Protein AF-A0A2W0H6X9-F1 (afdb_monomer)

Radius of gyration: 10.46 Å; Cα contacts (8 Å, |Δi|>4): 60; chains: 1; bounding box: 23×24×19 Å

pLDDT: mean 77.48, std 9.01, range [48.22, 87.38]

Sequence (63 aa):
MASVAEQLKQVMDNRNLTPEQVAEKSGLSADVLRNLDGHMDVAVLERISASLNVTFRIGSSSI

Nearest PDB structures (foldseek):
  4pu8-assembly1_B  TM=7.849E-01  e=1.032E-02  Shewanella oneidensis MR-1
  1b0n-assembly1_A  TM=8.446E-01  e=1.507E-02  Bacillus subtilis
  7t5u-assembly1_A  TM=7.584E-01  e=8.536E-03  Escherichia coli
  6cf1-assembly1_B  TM=8.801E-01  e=1.136E-01  Proteus vulgaris
  1rzs-assembly1_A  TM=7.227E-01  e=4.553E-01  Lederbergvirus P22

Mean predicted aligned error: 5.69 Å

Foldseek 3Di:
DDQLLNVVVVLCVVVVHDLCRLCVLLVHHSVLNVPSPDDRDVVSVVSSCVSSVHWTDDPPDID

Organism: NCBI:txid2045244

Secondary structure (DSSP, 8-state):
---HHHHHHHHHHHTT--HHHHHHHHT--HHHHHTTTT---HHHHHHHHHHHT---EETTEE-

InterPro domains:
  IPR001387 Cro/C1-type, helix-turn-helix domain [cd00093] (5-56)
  IPR010982 Lambda repressor-like, DNA-binding domain superfamily [G3DSA:1.10.260.40] (2-57)
  IPR010982 Lambda repressor-like, DNA-binding domain superfamily [SSF47413] (3-56)

Structure (mmCIF, N/CA/C/O backbone):
data_AF-A0A2W0H6X9-F1
#
_entry.id   AF-A0A2W0H6X9-F1
#
loop_
_atom_site.group_PDB
_atom_site.id
_atom_site.type_symbol
_atom_site.label_atom_id
_atom_site.label_alt_id
_atom_site.label_comp_id
_atom_site.label_asym_id
_atom_site.label_entity_id
_atom_site.label_seq_id
_atom_site.pdbx_PDB_ins_code
_atom_site.Cartn_x
_atom_site.Cartn_y
_atom_site.Cartn_z
_atom_site.occupancy
_atom_site.B_iso_or_equiv
_atom_site.auth_seq_id
_atom_site.auth_comp_id
_atom_site.auth_asym_id
_atom_site.auth_atom_id
_atom_site.pdbx_PDB_model_num
ATOM 1 N N . MET A 1 1 ? 12.491 11.076 9.003 1.00 48.22 1 MET A N 1
ATOM 2 C CA . MET A 1 1 ? 11.717 11.043 7.744 1.00 48.22 1 MET A CA 1
ATOM 3 C C . MET A 1 1 ? 10.794 9.855 7.863 1.00 48.22 1 MET A C 1
ATOM 5 O O . MET A 1 1 ? 11.317 8.780 8.106 1.00 48.22 1 MET A O 1
ATOM 9 N N . ALA A 1 2 ? 9.476 10.051 7.809 1.00 57.72 2 ALA A N 1
ATOM 10 C CA . ALA A 1 2 ? 8.558 8.918 7.856 1.00 57.72 2 ALA A CA 1
ATOM 11 C C . ALA A 1 2 ? 8.757 8.074 6.594 1.00 57.72 2 ALA A C 1
ATOM 13 O O . ALA A 1 2 ? 8.792 8.624 5.488 1.00 57.72 2 ALA A O 1
ATOM 14 N N . SER A 1 3 ? 8.929 6.770 6.767 1.00 71.81 3 SER A N 1
ATOM 15 C CA . SER A 1 3 ? 9.060 5.841 5.648 1.00 71.81 3 SER A CA 1
ATOM 16 C C . SER A 1 3 ? 7.746 5.792 4.876 1.00 71.81 3 SER A C 1
ATOM 18 O O . SER A 1 3 ? 6.667 6.005 5.432 1.00 71.81 3 SER A O 1
ATOM 20 N N . VAL A 1 4 ? 7.799 5.466 3.588 1.00 74.88 4 VAL A N 1
ATOM 21 C CA . VAL A 1 4 ? 6.581 5.346 2.774 1.00 74.88 4 VAL A CA 1
ATOM 22 C C . VAL A 1 4 ? 5.596 4.330 3.372 1.00 74.88 4 VAL A C 1
ATOM 24 O O . VAL A 1 4 ? 4.386 4.541 3.359 1.00 74.88 4 VAL A O 1
ATOM 27 N N . ALA A 1 5 ? 6.123 3.271 3.985 1.00 74.19 5 ALA A N 1
ATOM 28 C CA . ALA A 1 5 ? 5.352 2.301 4.751 1.00 74.19 5 ALA A CA 1
ATOM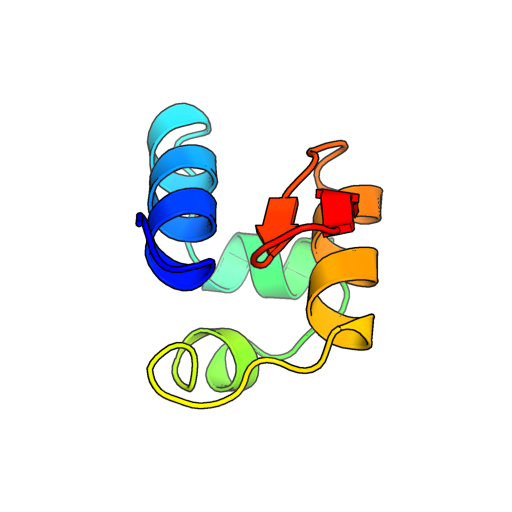 29 C C . ALA A 1 5 ? 4.565 2.925 5.918 1.00 74.19 5 ALA A C 1
ATOM 31 O O . ALA A 1 5 ? 3.429 2.529 6.170 1.00 74.19 5 ALA A O 1
ATOM 32 N N . GLU A 1 6 ? 5.132 3.911 6.618 1.00 79.56 6 GLU A N 1
ATOM 33 C CA . GLU A 1 6 ? 4.440 4.627 7.696 1.00 79.56 6 GLU A CA 1
ATOM 34 C C . GLU A 1 6 ? 3.337 5.529 7.148 1.00 79.56 6 GLU A C 1
ATOM 36 O O . GLU A 1 6 ? 2.242 5.548 7.702 1.00 79.56 6 GLU A O 1
ATOM 41 N N . GLN A 1 7 ? 3.585 6.224 6.034 1.00 81.62 7 GLN A N 1
ATOM 42 C CA . GLN A 1 7 ? 2.554 7.032 5.373 1.00 81.62 7 GLN A CA 1
ATOM 43 C C . GLN A 1 7 ? 1.392 6.162 4.898 1.00 81.62 7 GLN A C 1
ATOM 45 O O . GLN A 1 7 ? 0.232 6.511 5.102 1.00 81.62 7 GLN A O 1
ATOM 50 N N . LEU A 1 8 ? 1.694 5.002 4.314 1.00 79.19 8 LEU A N 1
ATOM 51 C CA . LEU A 1 8 ? 0.677 4.045 3.909 1.00 79.19 8 LEU A CA 1
ATOM 52 C C . LEU A 1 8 ? -0.102 3.513 5.111 1.00 79.19 8 LEU A C 1
ATOM 54 O O . LEU A 1 8 ? -1.328 3.490 5.063 1.00 79.19 8 LEU A O 1
ATOM 58 N N . LYS A 1 9 ? 0.579 3.157 6.208 1.00 81.44 9 LYS A N 1
ATOM 59 C CA . LYS A 1 9 ? -0.084 2.778 7.464 1.00 81.44 9 LYS A CA 1
ATOM 60 C C . LYS A 1 9 ? -0.994 3.885 7.984 1.00 81.44 9 LYS A C 1
ATOM 62 O O . LYS A 1 9 ? -2.127 3.588 8.329 1.00 81.44 9 LYS A O 1
ATOM 67 N N . GLN A 1 10 ? -0.558 5.143 7.973 1.00 85.50 10 GLN A N 1
ATOM 68 C CA . GLN A 1 10 ? -1.403 6.268 8.381 1.00 85.50 10 GLN A CA 1
ATOM 69 C C . GLN A 1 10 ? -2.611 6.464 7.464 1.00 85.50 10 GLN A C 1
ATOM 71 O O . GLN A 1 10 ? -3.701 6.749 7.944 1.00 85.50 10 GLN A O 1
ATOM 76 N N . VAL A 1 11 ? -2.447 6.330 6.147 1.00 83.50 11 VAL A N 1
ATOM 77 C CA . VAL A 1 11 ? -3.566 6.410 5.196 1.00 83.50 11 VAL A CA 1
ATOM 78 C C . VAL A 1 11 ? -4.563 5.279 5.438 1.00 83.50 11 VAL A C 1
ATOM 80 O O . VAL A 1 11 ? -5.769 5.520 5.432 1.00 83.50 11 VAL A O 1
ATOM 83 N N . MET A 1 12 ? -4.061 4.063 5.655 1.00 84.12 12 MET A N 1
ATOM 84 C CA . MET A 1 12 ? -4.872 2.892 5.974 1.00 84.12 12 MET A CA 1
ATOM 85 C C . MET A 1 12 ? -5.644 3.096 7.275 1.00 84.12 12 MET A C 1
ATOM 87 O O . MET A 1 12 ? -6.859 2.942 7.272 1.00 84.12 12 MET A O 1
ATOM 91 N N . ASP A 1 13 ? -4.970 3.531 8.337 1.00 86.75 13 ASP A N 1
ATOM 92 C CA . ASP A 1 13 ? -5.564 3.779 9.652 1.00 86.75 13 ASP A CA 1
ATOM 93 C C . ASP A 1 13 ? -6.625 4.892 9.597 1.00 86.75 13 ASP A C 1
ATOM 95 O O . ASP A 1 13 ? -7.774 4.679 9.977 1.00 86.75 13 ASP A O 1
ATOM 99 N N . ASN A 1 14 ? -6.309 6.029 8.963 1.00 87.38 14 ASN A N 1
ATOM 100 C CA . ASN A 1 14 ? -7.253 7.138 8.772 1.00 87.38 14 ASN A CA 1
ATOM 101 C C . ASN A 1 14 ? -8.506 6.743 7.979 1.00 87.38 14 ASN A C 1
ATOM 103 O O . ASN A 1 14 ? -9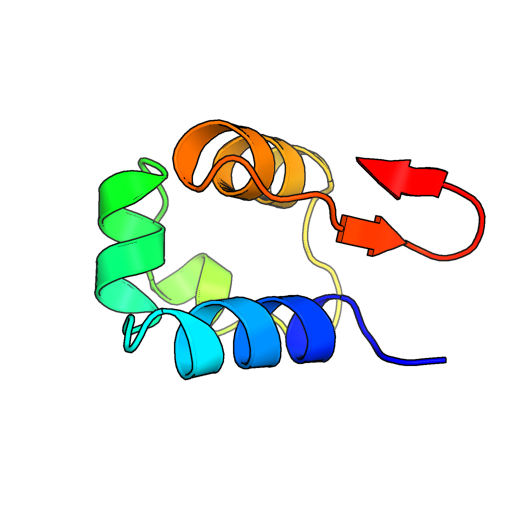.566 7.344 8.147 1.00 87.38 14 ASN A O 1
ATOM 107 N N . ARG A 1 15 ? -8.383 5.773 7.068 1.00 83.62 15 ARG A N 1
ATOM 108 C CA . ARG A 1 15 ? -9.497 5.278 6.249 1.00 83.62 15 ARG A CA 1
ATOM 109 C C . ARG A 1 15 ? -10.094 3.976 6.772 1.00 83.62 15 ARG A C 1
ATOM 111 O O . ARG A 1 15 ? -10.998 3.443 6.132 1.00 83.62 15 ARG A O 1
ATOM 118 N N . ASN A 1 16 ? -9.617 3.489 7.916 1.00 87.06 16 ASN A N 1
ATOM 119 C CA . ASN A 1 16 ? -10.013 2.225 8.521 1.00 87.06 16 ASN A CA 1
ATOM 120 C C . ASN A 1 16 ? -9.920 1.036 7.536 1.00 87.06 16 ASN A C 1
ATOM 122 O O . ASN A 1 16 ? -10.796 0.173 7.484 1.00 87.06 16 ASN A O 1
ATOM 126 N N . LEU A 1 17 ? -8.874 1.037 6.702 1.00 85.25 17 LEU A N 1
ATOM 127 C CA . LEU A 1 17 ? -8.602 0.032 5.678 1.00 85.25 17 LEU A CA 1
ATOM 128 C C . LEU A 1 17 ? -7.547 -0.956 6.161 1.00 85.25 17 LEU A C 1
ATOM 130 O O . LEU A 1 17 ? -6.543 -0.585 6.765 1.00 85.25 17 LEU A O 1
ATOM 134 N N . THR A 1 18 ? -7.739 -2.220 5.810 1.00 84.19 18 THR A N 1
ATOM 135 C CA . THR A 1 18 ? -6.712 -3.249 5.995 1.00 84.19 18 THR A CA 1
ATOM 136 C C . THR A 1 18 ? -5.753 -3.280 4.800 1.00 84.19 18 THR A C 1
ATOM 138 O O . THR A 1 18 ? -6.143 -2.908 3.687 1.00 84.19 18 THR A O 1
ATOM 141 N N . PRO A 1 19 ? -4.507 -3.758 4.978 1.00 77.88 19 PRO A N 1
ATOM 142 C CA . PRO A 1 19 ? -3.589 -3.947 3.861 1.00 77.88 19 PRO A CA 1
ATOM 143 C C . PRO A 1 19 ? -4.200 -4.835 2.773 1.00 77.88 19 PRO A C 1
ATOM 145 O O . PRO A 1 19 ? -4.068 -4.532 1.598 1.00 77.88 19 PRO A O 1
ATOM 148 N N . GLU A 1 20 ? -4.950 -5.874 3.138 1.00 83.88 20 GLU A N 1
ATOM 149 C CA . GLU A 1 20 ? -5.641 -6.747 2.181 1.00 83.88 20 GLU A CA 1
ATOM 150 C C . GLU A 1 20 ? -6.646 -5.976 1.316 1.00 83.88 20 GLU A C 1
ATOM 152 O O . GLU A 1 20 ? -6.639 -6.117 0.096 1.00 83.88 20 GLU A O 1
ATOM 157 N N . GLN A 1 21 ? -7.439 -5.085 1.916 1.00 86.69 21 GLN A N 1
ATOM 158 C CA . GLN A 1 21 ? -8.371 -4.232 1.174 1.00 86.69 21 GLN A CA 1
ATOM 159 C C . GLN A 1 21 ? -7.663 -3.207 0.289 1.00 86.69 21 GLN A C 1
ATOM 161 O O . GLN A 1 21 ? -8.148 -2.898 -0.797 1.00 86.69 21 GLN A O 1
ATOM 166 N N . VAL A 1 22 ? -6.534 -2.652 0.736 1.00 83.25 22 VAL A N 1
ATOM 167 C CA . VAL A 1 22 ? -5.732 -1.748 -0.099 1.00 83.25 22 VAL A CA 1
ATOM 168 C C . VAL A 1 22 ? -5.142 -2.495 -1.285 1.00 83.25 22 VAL A C 1
ATOM 170 O O . V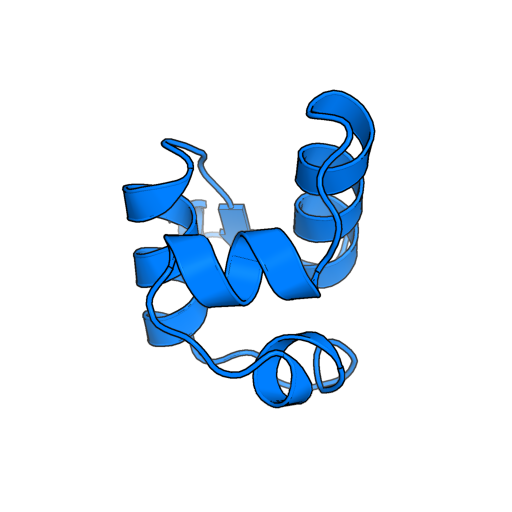AL A 1 22 ? -5.206 -1.988 -2.403 1.00 83.25 22 VAL A O 1
ATOM 173 N N . ALA A 1 23 ? -4.615 -3.696 -1.057 1.00 83.75 23 ALA A N 1
ATOM 174 C CA . ALA A 1 23 ? -4.127 -4.582 -2.101 1.00 83.75 23 ALA A CA 1
ATOM 175 C C . ALA A 1 23 ? -5.236 -4.875 -3.117 1.00 83.75 23 ALA A C 1
ATOM 177 O O . ALA A 1 23 ? -5.064 -4.593 -4.299 1.00 83.75 23 ALA A O 1
ATOM 178 N N . GLU A 1 24 ? -6.405 -5.311 -2.652 1.00 86.12 24 GLU A N 1
ATOM 179 C CA . GLU A 1 24 ? -7.553 -5.612 -3.507 1.00 86.12 24 GLU A CA 1
ATOM 180 C C . GLU A 1 24 ? -8.001 -4.391 -4.326 1.00 86.12 24 GLU A C 1
ATOM 182 O O . GLU A 1 24 ? -8.122 -4.470 -5.548 1.00 86.12 24 GLU A O 1
ATOM 187 N N . LYS A 1 25 ? -8.153 -3.226 -3.682 1.00 84.00 25 LYS A N 1
ATOM 188 C CA . LYS A 1 25 ? -8.534 -1.971 -4.354 1.00 84.00 25 LYS A CA 1
ATOM 189 C C . LYS A 1 25 ? -7.504 -1.495 -5.369 1.00 84.00 25 LYS A C 1
ATOM 191 O O . LYS A 1 25 ? -7.878 -0.880 -6.360 1.00 84.00 25 LYS A O 1
ATOM 196 N N . SER A 1 26 ? -6.230 -1.765 -5.109 1.00 82.31 26 SER A N 1
ATOM 197 C CA . SER A 1 26 ? -5.121 -1.347 -5.969 1.00 82.31 26 SER A CA 1
ATOM 198 C C . SER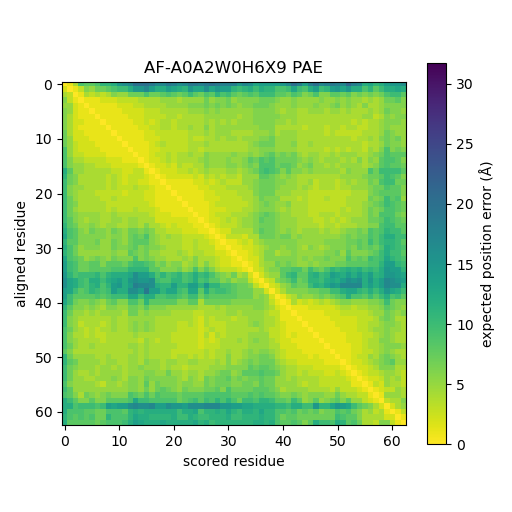 A 1 26 ? -4.762 -2.392 -7.030 1.00 82.31 26 SER A C 1
ATOM 200 O O . SER A 1 26 ? -3.842 -2.175 -7.821 1.00 82.31 26 SER A O 1
ATOM 202 N N . GLY A 1 27 ? -5.453 -3.539 -7.047 1.00 83.25 27 GLY A N 1
ATOM 203 C CA . GLY A 1 27 ? -5.126 -4.669 -7.917 1.00 83.25 27 GLY A CA 1
ATOM 204 C C . GLY A 1 27 ? -3.724 -5.232 -7.654 1.00 83.25 27 GLY A C 1
ATOM 205 O O . GLY A 1 27 ? -3.006 -5.588 -8.591 1.00 83.25 27 GLY A O 1
ATOM 206 N N . LEU A 1 28 ? -3.304 -5.236 -6.390 1.00 82.56 28 LEU A N 1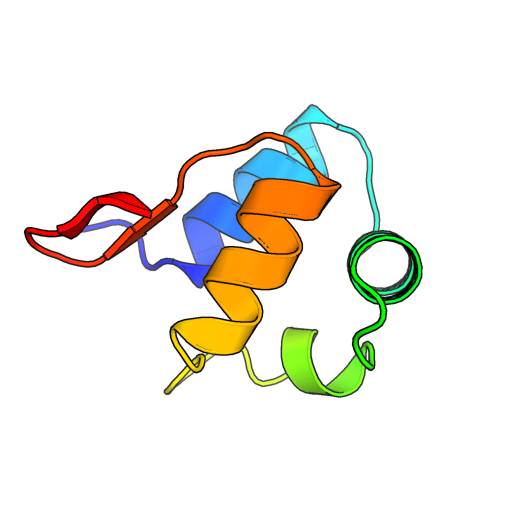
ATOM 207 C CA . LEU A 1 28 ? -2.016 -5.719 -5.903 1.00 82.56 28 LEU A CA 1
ATOM 208 C C . LEU A 1 28 ? -2.221 -6.916 -4.970 1.00 82.56 28 LEU A C 1
ATOM 210 O O . LEU A 1 28 ? -3.282 -7.081 -4.377 1.00 82.56 28 LEU A O 1
ATOM 214 N N . SER A 1 29 ? -1.185 -7.734 -4.793 1.00 80.62 29 SER A N 1
ATOM 215 C CA . SER A 1 29 ? -1.204 -8.794 -3.781 1.00 80.62 29 SER A CA 1
ATOM 216 C C . SER A 1 29 ? -0.889 -8.231 -2.397 1.00 80.62 29 SER A C 1
ATOM 218 O O . SER A 1 29 ? 0.042 -7.441 -2.243 1.00 80.62 29 SER A O 1
ATOM 220 N N . ALA A 1 30 ? -1.597 -8.705 -1.369 1.00 76.38 30 ALA A N 1
ATOM 221 C CA . ALA A 1 30 ? -1.342 -8.335 0.029 1.00 76.38 30 ALA A CA 1
ATOM 222 C C . ALA A 1 30 ? 0.097 -8.655 0.486 1.00 76.38 30 ALA A C 1
ATOM 224 O O . ALA A 1 30 ? 0.629 -7.995 1.373 1.00 76.38 30 ALA A O 1
ATOM 225 N N . ASP A 1 31 ? 0.755 -9.617 -0.164 1.00 77.19 31 ASP A N 1
ATOM 226 C CA . ASP A 1 31 ? 2.165 -9.952 0.059 1.00 77.19 31 ASP A CA 1
ATOM 227 C C . ASP A 1 31 ? 3.118 -8.791 -0.279 1.00 77.19 31 ASP A C 1
ATOM 229 O O . ASP A 1 31 ? 4.093 -8.540 0.428 1.00 77.19 31 ASP A O 1
ATOM 233 N N . VAL A 1 32 ? 2.780 -8.002 -1.305 1.00 74.56 32 VAL A N 1
ATOM 234 C CA . VAL A 1 32 ? 3.529 -6.792 -1.687 1.00 74.56 32 VAL A CA 1
ATOM 235 C C . VAL A 1 32 ? 3.464 -5.753 -0.566 1.00 74.56 32 VAL A C 1
ATOM 237 O O . VAL A 1 32 ? 4.455 -5.100 -0.259 1.00 74.56 32 VAL A O 1
ATOM 240 N N . LEU A 1 33 ? 2.312 -5.656 0.102 1.00 73.94 33 LEU A N 1
ATOM 241 C CA . LEU A 1 33 ? 2.118 -4.793 1.266 1.00 73.94 33 LEU A CA 1
ATOM 242 C C . LEU A 1 33 ? 2.718 -5.372 2.553 1.00 73.94 33 LEU A C 1
ATOM 244 O O . LEU A 1 33 ? 2.927 -4.640 3.511 1.00 73.94 33 LEU A O 1
ATOM 248 N N . ARG A 1 34 ? 3.011 -6.671 2.627 1.00 68.44 34 ARG A N 1
ATOM 249 C CA . ARG A 1 34 ? 3.765 -7.236 3.757 1.00 68.44 34 ARG A CA 1
ATOM 250 C C . ARG A 1 34 ? 5.262 -6.978 3.636 1.00 68.44 34 ARG A C 1
ATOM 252 O O . ARG A 1 34 ? 5.907 -6.755 4.654 1.00 68.44 34 ARG A O 1
ATOM 259 N N . ASN A 1 35 ? 5.791 -6.907 2.417 1.00 68.31 35 ASN A N 1
ATOM 260 C CA . ASN A 1 35 ? 7.197 -6.586 2.142 1.00 68.31 35 ASN A CA 1
ATOM 261 C C . ASN A 1 35 ? 7.509 -5.074 2.151 1.00 68.31 35 ASN A C 1
ATOM 263 O O . ASN A 1 35 ? 8.469 -4.622 1.528 1.00 68.31 35 ASN A O 1
ATOM 267 N N . LEU A 1 36 ? 6.728 -4.283 2.896 1.00 65.38 36 LEU A N 1
ATOM 268 C CA . LEU A 1 36 ? 6.870 -2.826 3.015 1.00 65.38 36 LEU A CA 1
ATOM 269 C C . LEU A 1 36 ? 8.198 -2.357 3.645 1.00 65.38 36 LEU A C 1
ATOM 271 O O . LEU A 1 36 ? 8.492 -1.164 3.604 1.00 65.38 36 LEU A O 1
ATOM 275 N N . ASP A 1 37 ? 8.978 -3.258 4.244 1.00 59.59 37 ASP A N 1
ATOM 276 C CA . ASP A 1 37 ? 10.062 -2.915 5.177 1.00 59.59 37 ASP A CA 1
ATOM 277 C C . ASP A 1 37 ? 11.404 -2.534 4.516 1.00 59.59 37 ASP A C 1
ATOM 279 O O . ASP A 1 37 ? 12.323 -2.112 5.211 1.00 59.59 37 ASP A O 1
ATOM 283 N N . GLY A 1 38 ? 11.552 -2.636 3.188 1.00 54.22 38 GLY A N 1
ATOM 284 C CA . GLY A 1 38 ? 12.868 -2.434 2.554 1.00 54.22 38 GLY A CA 1
ATOM 285 C C . GLY A 1 38 ? 12.873 -1.683 1.232 1.00 54.22 38 GLY A C 1
ATOM 286 O O . GLY A 1 38 ? 13.621 -0.725 1.076 1.00 54.22 38 GLY A O 1
ATOM 287 N N . HIS A 1 39 ? 12.057 -2.101 0.269 1.00 58.12 39 HIS A N 1
ATOM 288 C CA . HIS A 1 39 ? 12.059 -1.549 -1.085 1.00 58.12 39 HIS A CA 1
ATOM 289 C C . HIS A 1 39 ? 10.669 -1.734 -1.686 1.00 58.12 39 HIS A C 1
ATOM 291 O O . HIS A 1 39 ? 10.353 -2.798 -2.209 1.00 58.12 39 HIS A O 1
ATOM 297 N N . MET A 1 40 ? 9.821 -0.711 -1.583 1.00 69.75 40 MET A N 1
ATOM 298 C CA . MET A 1 40 ? 8.566 -0.713 -2.324 1.00 69.75 40 MET A CA 1
ATOM 299 C C . MET A 1 40 ? 8.796 -0.080 -3.689 1.00 69.75 40 MET A C 1
ATOM 301 O O . MET A 1 40 ? 9.293 1.045 -3.778 1.00 69.75 40 MET A O 1
ATOM 305 N N . ASP A 1 41 ? 8.435 -0.804 -4.743 1.00 75.19 41 ASP A N 1
ATOM 306 C CA . ASP A 1 41 ? 8.479 -0.270 -6.096 1.00 75.19 41 ASP A CA 1
ATOM 307 C C . ASP A 1 41 ? 7.611 0.985 -6.206 1.00 75.19 41 ASP A C 1
ATOM 309 O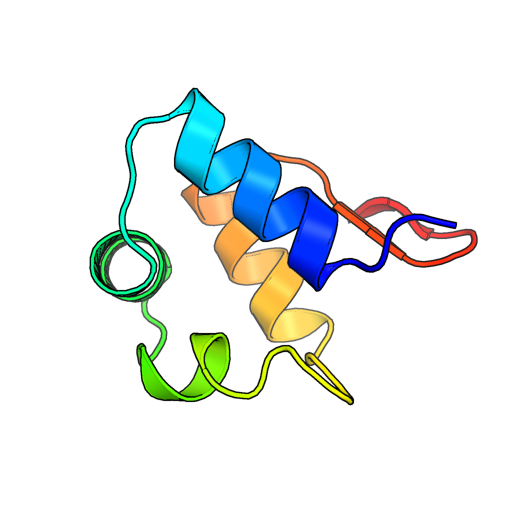 O . ASP A 1 41 ? 6.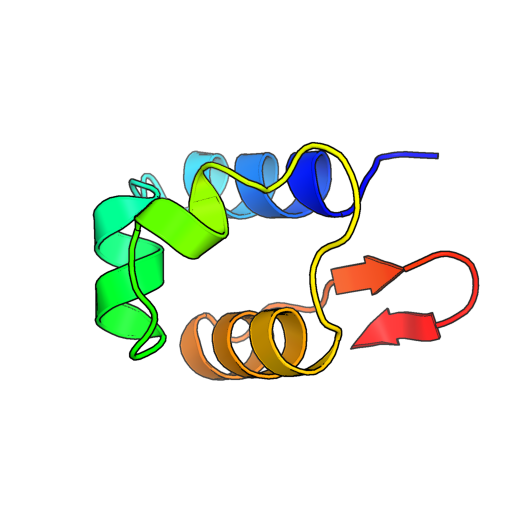463 1.028 -5.759 1.00 75.19 41 ASP A O 1
ATOM 313 N N . VAL A 1 42 ? 8.147 2.009 -6.865 1.00 75.75 42 VAL A N 1
ATOM 314 C CA . VAL A 1 42 ? 7.417 3.251 -7.159 1.00 75.75 42 VAL A CA 1
ATOM 315 C C . VAL A 1 42 ? 6.111 2.950 -7.904 1.00 75.75 42 VAL A C 1
ATOM 317 O O . VAL A 1 42 ? 5.086 3.547 -7.602 1.00 75.75 42 VAL A O 1
ATOM 320 N N . ALA A 1 43 ? 6.105 1.946 -8.786 1.00 81.06 43 ALA A N 1
ATOM 321 C CA . ALA A 1 43 ? 4.912 1.517 -9.517 1.00 81.06 43 ALA A CA 1
ATOM 322 C C . ALA A 1 43 ? 3.794 0.969 -8.605 1.00 81.06 43 ALA A C 1
ATOM 324 O O . ALA A 1 43 ? 2.606 1.131 -8.891 1.00 81.06 43 ALA A O 1
ATOM 325 N N . VAL A 1 44 ? 4.158 0.314 -7.497 1.00 80.88 44 VAL A N 1
ATOM 326 C CA . VAL A 1 44 ? 3.200 -0.153 -6.481 1.00 80.88 44 VAL A CA 1
ATOM 327 C C . VAL A 1 44 ? 2.576 1.049 -5.783 1.00 80.88 44 VAL A C 1
ATOM 329 O O . VAL A 1 44 ? 1.362 1.104 -5.597 1.00 80.88 44 VAL A O 1
ATOM 332 N N . LEU A 1 45 ? 3.403 2.039 -5.458 1.00 80.00 45 LE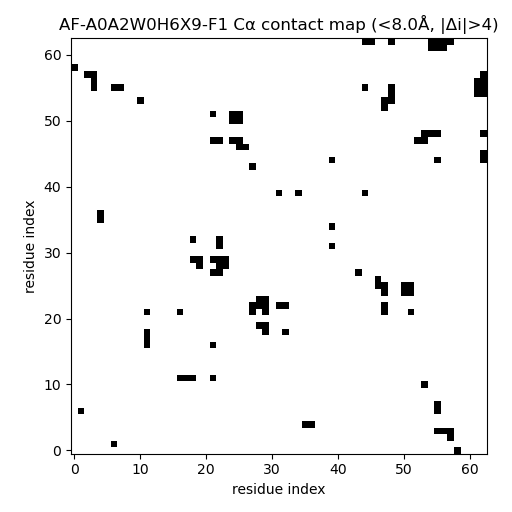U A N 1
ATOM 333 C CA . LEU A 1 45 ? 2.958 3.277 -4.838 1.00 80.00 45 LEU A CA 1
ATOM 334 C C . LEU A 1 45 ? 2.054 4.103 -5.735 1.00 80.00 45 LEU A C 1
ATOM 336 O O . LEU A 1 45 ? 1.029 4.555 -5.245 1.00 80.00 45 LEU A O 1
ATOM 340 N N . GLU A 1 46 ? 2.371 4.225 -7.023 1.00 83.38 46 GLU A N 1
ATOM 341 C CA . GLU A 1 46 ? 1.509 4.879 -8.014 1.00 83.38 46 GLU A CA 1
ATOM 342 C C . GLU A 1 46 ? 0.140 4.210 -8.119 1.00 83.38 46 GLU A C 1
ATOM 344 O O . GLU A 1 46 ? -0.892 4.872 -8.199 1.00 83.38 46 GLU A O 1
ATOM 349 N N . ARG A 1 47 ? 0.094 2.875 -8.085 1.00 85.81 47 ARG A N 1
ATOM 350 C CA . ARG A 1 47 ? -1.186 2.155 -8.113 1.00 85.81 47 ARG A CA 1
ATOM 351 C C . ARG A 1 47 ? -2.017 2.425 -6.873 1.00 85.81 47 ARG A C 1
ATOM 353 O O . ARG A 1 47 ? -3.220 2.651 -6.988 1.00 85.81 47 ARG A O 1
ATOM 360 N N . ILE A 1 48 ? -1.392 2.400 -5.700 1.00 83.00 48 ILE A N 1
ATOM 361 C CA . ILE A 1 48 ? -2.076 2.669 -4.435 1.00 83.00 48 ILE A CA 1
ATOM 362 C C . ILE A 1 48 ? -2.506 4.139 -4.369 1.00 83.00 48 ILE A C 1
ATOM 364 O O . ILE A 1 48 ? -3.636 4.419 -3.971 1.00 83.00 48 ILE A O 1
ATOM 368 N N . SER A 1 49 ? -1.639 5.067 -4.786 1.00 85.25 49 SER A N 1
ATOM 369 C CA . SER A 1 49 ? -1.892 6.510 -4.810 1.00 85.25 49 SER A CA 1
ATOM 370 C C . SER A 1 49 ? -3.072 6.829 -5.723 1.00 85.25 49 SER A C 1
ATOM 372 O O . SER A 1 49 ? -4.019 7.480 -5.287 1.00 85.25 49 SER A O 1
ATOM 374 N N . ALA A 1 50 ? -3.105 6.247 -6.925 1.00 86.56 50 ALA A N 1
ATOM 375 C CA . ALA A 1 50 ? -4.215 6.374 -7.862 1.00 86.56 50 ALA A CA 1
ATOM 376 C C . ALA A 1 50 ? -5.510 5.728 -7.342 1.00 86.56 50 ALA A C 1
ATOM 378 O O . ALA A 1 50 ? -6.582 6.323 -7.431 1.00 86.56 50 ALA A O 1
ATOM 379 N N . SER A 1 51 ? -5.427 4.528 -6.761 1.00 86.69 51 SER A N 1
ATOM 380 C CA . SER A 1 51 ? -6.615 3.769 -6.333 1.00 86.69 51 SER A CA 1
ATOM 381 C C . SER A 1 51 ? -7.256 4.335 -5.070 1.00 86.69 51 SER A C 1
ATOM 383 O O . SER A 1 51 ? -8.478 4.337 -4.924 1.00 86.69 51 SER A O 1
ATOM 385 N N . LEU A 1 52 ? -6.439 4.827 -4.138 1.00 82.00 52 LEU A N 1
ATOM 386 C CA . LEU A 1 52 ? -6.907 5.474 -2.916 1.00 82.00 52 LEU A CA 1
ATOM 387 C C . LEU A 1 52 ? -7.040 6.992 -3.080 1.00 82.00 52 LEU A C 1
ATOM 389 O O . LEU A 1 52 ? -7.573 7.640 -2.179 1.00 82.00 52 LEU A O 1
ATOM 393 N N . ASN A 1 53 ? -6.615 7.567 -4.204 1.00 85.56 53 ASN A N 1
ATOM 394 C CA . ASN A 1 53 ? -6.541 9.012 -4.408 1.00 85.56 53 ASN A CA 1
ATOM 395 C C . ASN A 1 53 ? -5.798 9.700 -3.242 1.00 85.56 53 ASN A C 1
ATOM 397 O O . ASN A 1 53 ? -6.356 10.528 -2.517 1.00 85.56 53 ASN A O 1
ATOM 401 N N . VAL A 1 54 ? -4.570 9.248 -2.990 1.00 82.94 54 VAL A N 1
ATOM 402 C CA . VAL A 1 54 ? -3.661 9.743 -1.942 1.00 82.94 54 VAL A CA 1
ATOM 403 C C . VAL A 1 54 ? -2.307 10.057 -2.555 1.00 82.94 54 VAL A C 1
ATOM 405 O O . VAL A 1 54 ? -2.008 9.538 -3.615 1.00 82.94 54 VAL A O 1
ATOM 408 N N . THR A 1 55 ? -1.488 10.872 -1.895 1.00 82.31 55 THR A N 1
ATOM 409 C CA . THR A 1 55 ? -0.140 11.211 -2.375 1.00 82.31 55 THR A CA 1
ATOM 410 C C . THR A 1 55 ? 0.891 10.748 -1.355 1.00 82.31 55 THR A C 1
ATOM 412 O O . THR A 1 55 ? 0.808 11.111 -0.179 1.00 82.31 55 THR A O 1
ATOM 415 N N . PHE A 1 56 ? 1.868 9.963 -1.793 1.00 81.38 56 PHE A N 1
ATOM 416 C CA . PHE A 1 56 ? 2.997 9.520 -0.985 1.00 81.38 56 PHE A CA 1
ATOM 417 C C . PHE A 1 56 ? 4.210 10.408 -1.245 1.00 81.38 56 PHE A C 1
ATOM 419 O O . PHE A 1 56 ? 4.457 10.850 -2.365 1.00 81.38 56 PHE A O 1
ATOM 426 N N . ARG A 1 57 ? 5.004 10.672 -0.206 1.00 76.75 57 ARG A N 1
ATOM 427 C CA . ARG A 1 57 ? 6.273 11.399 -0.333 1.00 76.75 57 ARG A CA 1
ATOM 428 C C . ARG A 1 57 ? 7.428 10.438 -0.116 1.00 76.75 57 ARG A C 1
ATOM 430 O O . ARG A 1 57 ? 7.642 9.986 1.007 1.00 76.75 57 ARG A O 1
ATOM 437 N N . ILE A 1 58 ? 8.202 10.193 -1.168 1.00 73.38 58 ILE A N 1
ATOM 438 C CA . ILE A 1 58 ? 9.429 9.399 -1.122 1.00 73.38 58 ILE A CA 1
ATOM 439 C C . ILE A 1 58 ? 10.629 10.338 -1.256 1.00 73.38 58 ILE A C 1
ATOM 441 O O . ILE A 1 58 ? 10.953 10.811 -2.345 1.00 73.38 58 ILE A O 1
ATOM 445 N N . GLY A 1 59 ? 11.294 10.632 -0.137 1.00 71.62 59 GLY A N 1
ATOM 446 C CA . GLY A 1 59 ? 12.437 11.549 -0.119 1.00 71.62 59 GLY A CA 1
ATOM 447 C C . GLY A 1 59 ? 12.065 12.943 -0.644 1.00 71.62 59 GLY A C 1
ATOM 448 O O . GLY A 1 59 ? 11.328 13.678 0.018 1.00 71.62 59 GLY A O 1
ATOM 449 N N . SER A 1 60 ? 12.578 13.292 -1.827 1.00 61.44 60 SER A N 1
ATOM 450 C CA . SER A 1 60 ? 12.334 14.574 -2.511 1.00 61.44 60 SER A CA 1
ATOM 451 C C . SER A 1 60 ? 11.168 14.539 -3.507 1.00 61.44 60 SER A C 1
ATOM 453 O O . SER A 1 60 ? 10.744 15.593 -3.976 1.00 61.44 60 SER A O 1
ATOM 455 N N . SER A 1 61 ? 10.650 13.353 -3.828 1.00 63.44 61 SER A N 1
ATOM 456 C CA . SER A 1 61 ? 9.619 13.153 -4.848 1.00 63.44 61 SER A CA 1
ATOM 457 C C . SER A 1 61 ? 8.266 12.861 -4.203 1.00 63.44 61 SER A C 1
ATOM 459 O O . SER A 1 61 ? 8.186 12.178 -3.181 1.00 63.44 61 SER A O 1
ATOM 461 N N . SER A 1 62 ? 7.196 13.398 -4.790 1.00 72.69 62 SER A N 1
ATOM 462 C CA . SER A 1 62 ? 5.810 13.121 -4.389 1.00 72.69 62 SER A CA 1
ATOM 463 C C . SER A 1 62 ? 5.104 12.396 -5.528 1.00 72.69 62 SER A C 1
ATOM 465 O O . SER A 1 62 ? 5.324 12.762 -6.682 1.00 72.69 62 SER A O 1
ATOM 467 N N . ILE A 1 63 ? 4.306 11.382 -5.201 1.00 67.75 63 ILE A N 1
ATOM 468 C CA . ILE A 1 63 ? 3.637 10.485 -6.152 1.00 67.75 63 ILE A CA 1
ATOM 469 C C . ILE A 1 63 ? 2.187 10.284 -5.737 1.00 67.75 63 ILE A C 1
ATOM 471 O O . ILE A 1 63 ? 1.970 10.124 -4.516 1.00 67.75 63 ILE A O 1
#

Solvent-accessible surface area (backbone atoms only — not comparable to full-atom values): 3736 Å² total; per-residue (Å²): 129,78,49,61,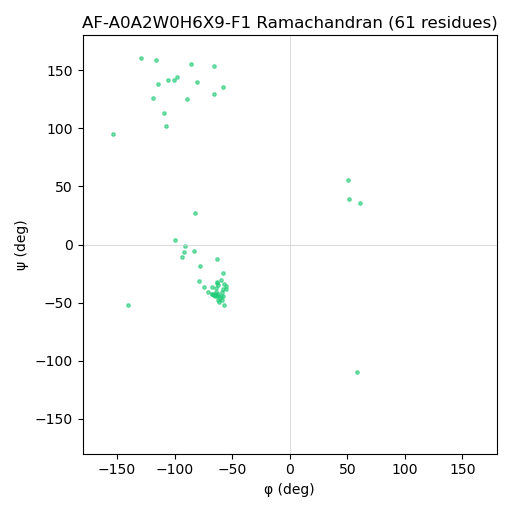51,54,53,50,49,50,54,25,58,79,67,75,46,50,62,57,56,50,15,58,68,37,77,44,58,45,66,64,64,67,50,44,87,80,70,70,56,66,71,58,50,45,36,41,17,65,59,68,71,47,75,50,59,58,90,93,45,74,74